Protein AF-A0A9D5CBL5-F1 (afdb_monomer_lite)

pLDDT: mean 75.09, std 14.37, range [39.09, 93.12]

Structure (mmCIF, N/CA/C/O backbone):
data_AF-A0A9D5CBL5-F1
#
_entry.id   AF-A0A9D5CBL5-F1
#
loop_
_atom_site.group_PDB
_atom_site.id
_atom_site.type_symbol
_atom_site.label_atom_id
_atom_site.label_alt_id
_atom_site.label_comp_id
_atom_site.label_asym_id
_atom_site.label_entity_id
_atom_site.label_seq_id
_atom_site.pdbx_PDB_ins_code
_atom_site.Cartn_x
_atom_site.Cartn_y
_atom_site.Cartn_z
_atom_site.occupancy
_atom_site.B_iso_or_equiv
_atom_site.auth_seq_id
_atom_site.auth_comp_id
_atom_site.auth_asym_id
_atom_site.auth_atom_id
_atom_site.pdbx_PDB_model_num
ATOM 1 N N . MET A 1 1 ? 12.348 4.956 -38.928 1.00 49.97 1 MET A N 1
ATOM 2 C CA . MET A 1 1 ? 11.357 5.243 -37.862 1.00 49.97 1 MET A CA 1
ATOM 3 C C . MET A 1 1 ? 10.227 6.200 -38.285 1.00 49.97 1 MET A C 1
ATOM 5 O O . MET A 1 1 ? 9.344 6.451 -37.482 1.00 49.97 1 MET A O 1
ATOM 9 N N . SER A 1 2 ? 10.187 6.708 -39.526 1.00 56.94 2 SER A N 1
ATOM 10 C CA . SER A 1 2 ? 9.194 7.703 -39.982 1.00 56.94 2 SER A CA 1
ATOM 11 C C . SER A 1 2 ? 7.843 7.132 -40.439 1.00 56.94 2 SER A C 1
ATOM 13 O O . SER A 1 2 ? 6.882 7.887 -40.547 1.00 56.94 2 SER A O 1
ATOM 15 N N . ASP A 1 3 ? 7.756 5.829 -40.711 1.00 63.53 3 ASP A N 1
ATOM 16 C CA . ASP A 1 3 ? 6.568 5.216 -41.324 1.00 63.53 3 ASP A CA 1
ATOM 17 C C . ASP A 1 3 ? 5.468 4.906 -40.295 1.00 63.53 3 ASP A C 1
ATOM 19 O O . ASP A 1 3 ? 4.296 5.216 -40.489 1.00 63.53 3 ASP A O 1
ATOM 23 N N . LEU A 1 4 ? 5.866 4.421 -39.114 1.00 61.22 4 LEU A N 1
ATOM 24 C CA . LEU A 1 4 ? 4.945 4.125 -38.013 1.00 61.22 4 LEU A CA 1
ATOM 25 C C . LEU A 1 4 ? 4.259 5.391 -37.476 1.00 61.22 4 LEU A C 1
ATOM 27 O O . LEU A 1 4 ? 3.065 5.386 -37.198 1.00 61.22 4 LEU A O 1
ATOM 31 N N . ALA A 1 5 ? 5.009 6.493 -37.369 1.00 62.72 5 ALA A N 1
ATOM 32 C CA . ALA A 1 5 ? 4.480 7.780 -36.921 1.00 62.72 5 ALA A CA 1
ATOM 33 C C . ALA A 1 5 ? 3.413 8.322 -37.885 1.00 62.72 5 ALA A C 1
ATOM 35 O O . ALA A 1 5 ? 2.405 8.864 -37.443 1.00 62.72 5 ALA A O 1
ATOM 36 N N . LYS A 1 6 ? 3.598 8.127 -39.198 1.00 64.94 6 LYS A N 1
ATOM 37 C CA . LYS A 1 6 ? 2.609 8.507 -40.216 1.00 64.94 6 LYS A CA 1
ATOM 38 C C . LYS A 1 6 ? 1.334 7.672 -40.116 1.00 64.94 6 LYS A C 1
ATOM 40 O O . LYS A 1 6 ? 0.253 8.240 -40.214 1.00 64.94 6 LYS A O 1
ATOM 45 N N . VAL A 1 7 ? 1.453 6.368 -39.860 1.00 63.78 7 VAL A N 1
ATOM 46 C CA . VAL A 1 7 ? 0.299 5.474 -39.665 1.00 63.78 7 VAL A CA 1
ATOM 47 C C . VAL A 1 7 ? -0.470 5.821 -38.384 1.00 63.78 7 VAL A C 1
ATOM 49 O O . VAL A 1 7 ? -1.692 5.888 -38.421 1.00 63.78 7 VAL A O 1
ATOM 52 N N . LEU A 1 8 ? 0.218 6.135 -37.279 1.00 61.41 8 LEU A N 1
ATOM 53 C CA . LEU A 1 8 ? -0.418 6.582 -36.026 1.00 61.41 8 LEU A CA 1
ATOM 54 C C . LEU A 1 8 ? -1.134 7.939 -36.162 1.00 61.41 8 LEU A C 1
ATOM 56 O O . LEU A 1 8 ? -2.137 8.176 -35.494 1.00 61.41 8 LEU A O 1
ATOM 60 N N . LEU A 1 9 ? -0.614 8.832 -37.011 1.00 63.75 9 LEU A N 1
ATOM 61 C CA . LEU A 1 9 ? -1.216 10.136 -37.315 1.00 63.75 9 LEU A CA 1
ATOM 62 C C . LEU A 1 9 ? -2.343 10.045 -38.356 1.00 63.75 9 LEU A C 1
ATOM 64 O O . LEU A 1 9 ? -3.182 10.943 -38.445 1.00 63.75 9 LEU A O 1
ATOM 68 N N . SER A 1 10 ? -2.373 8.975 -39.149 1.00 60.22 10 SER A N 1
ATOM 69 C CA . SER A 1 10 ? -3.452 8.699 -40.091 1.00 60.22 10 SER A CA 1
ATOM 70 C C . SER A 1 10 ? -4.664 8.121 -39.353 1.00 60.22 10 SER A C 1
ATOM 72 O O . SER A 1 10 ? -4.528 7.282 -38.469 1.00 60.22 10 SER A O 1
ATOM 74 N N . LYS A 1 11 ? -5.882 8.535 -39.716 1.00 60.25 11 LYS A N 1
ATOM 75 C CA . LYS A 1 11 ? -7.142 8.005 -39.147 1.00 60.25 11 LYS A CA 1
ATOM 76 C C . LYS A 1 11 ? -7.462 6.560 -39.590 1.00 60.25 11 LYS A C 1
ATOM 78 O O . LYS A 1 11 ? -8.612 6.131 -39.500 1.00 60.25 11 LYS A O 1
ATOM 83 N N . 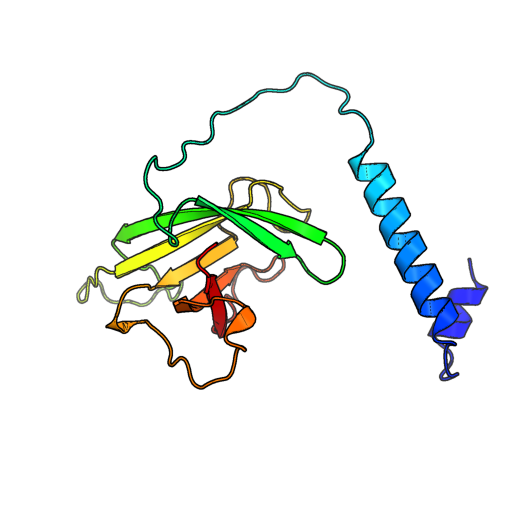GLU A 1 12 ? -6.486 5.821 -40.111 1.00 66.56 12 GLU A N 1
ATOM 84 C CA . GLU A 1 12 ? -6.680 4.454 -40.586 1.00 66.56 12 GLU A CA 1
ATOM 85 C C . GLU A 1 12 ? -6.754 3.458 -39.421 1.00 66.56 12 GLU A C 1
ATOM 87 O O . GLU A 1 12 ? -6.131 3.62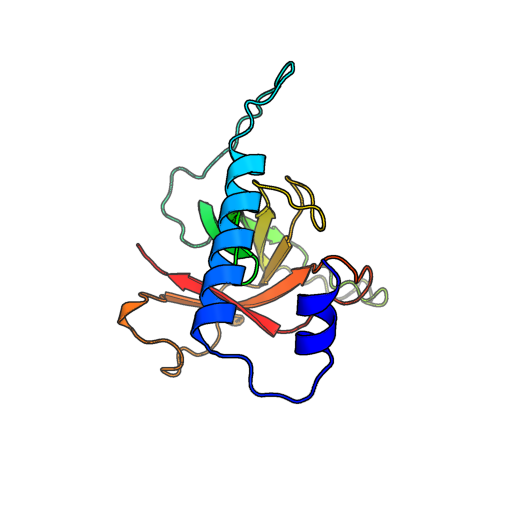4 -38.372 1.00 66.56 12 GLU A O 1
ATOM 92 N N . LYS A 1 13 ? -7.561 2.403 -39.590 1.00 67.25 13 LYS A N 1
ATOM 93 C CA . LYS A 1 13 ? -7.716 1.360 -38.570 1.00 67.25 13 LYS A CA 1
ATOM 94 C C . LYS A 1 13 ? -6.418 0.567 -38.445 1.00 67.25 13 LYS A C 1
ATOM 96 O O . LYS A 1 13 ? -6.099 -0.248 -39.306 1.00 67.25 13 LYS A O 1
ATOM 101 N N . ILE A 1 14 ? -5.719 0.760 -37.332 1.00 75.31 14 ILE A N 1
ATOM 102 C CA . ILE A 1 14 ? -4.519 -0.007 -36.996 1.00 75.31 14 ILE A CA 1
ATOM 103 C C . ILE A 1 14 ? -4.920 -1.471 -36.740 1.00 75.31 14 ILE A C 1
ATOM 105 O O . ILE A 1 14 ? -5.795 -1.728 -35.905 1.00 75.31 14 ILE A O 1
ATOM 109 N N . PRO A 1 15 ? -4.295 -2.450 -37.417 1.00 82.38 15 PRO A N 1
ATOM 110 C CA . PRO A 1 15 ? -4.564 -3.857 -37.164 1.00 82.38 15 PRO A CA 1
ATOM 111 C C . PRO A 1 15 ? -4.217 -4.245 -35.723 1.00 82.38 15 PRO A C 1
ATOM 113 O O . PRO A 1 15 ? -3.131 -3.959 -35.225 1.00 82.38 15 PRO A O 1
ATOM 116 N N . LEU A 1 16 ? -5.116 -4.981 -35.069 1.00 77.25 16 LEU A N 1
ATOM 117 C CA . LEU A 1 16 ? -4.985 -5.391 -33.663 1.00 77.25 16 LEU A CA 1
ATOM 118 C C . LEU A 1 16 ? -3.708 -6.204 -33.383 1.00 77.25 16 LEU A C 1
ATOM 120 O O . LEU A 1 16 ? -3.166 -6.156 -32.283 1.00 77.25 16 LEU A O 1
ATOM 124 N N . LYS A 1 17 ? -3.215 -6.927 -34.395 1.00 79.69 17 LYS A N 1
ATOM 125 C CA . LYS A 1 17 ? -1.956 -7.677 -34.336 1.00 79.69 17 LYS A CA 1
ATOM 126 C C . LYS A 1 17 ? -0.744 -6.751 -34.175 1.00 79.69 17 LYS A C 1
ATOM 128 O O . LYS A 1 17 ? 0.083 -6.994 -33.314 1.00 79.69 17 LYS A O 1
ATOM 133 N N . VAL A 1 18 ? -0.715 -5.635 -34.908 1.00 80.81 18 VAL A N 1
ATOM 134 C CA . VAL A 1 18 ? 0.368 -4.640 -34.832 1.00 80.81 18 VAL A CA 1
ATOM 135 C C . VAL A 1 18 ? 0.428 -4.003 -33.441 1.00 80.81 18 VAL A C 1
ATOM 137 O O . VAL A 1 18 ? 1.509 -3.816 -32.896 1.00 80.81 18 VAL A O 1
ATOM 140 N N . LEU A 1 19 ? -0.726 -3.721 -32.827 1.00 79.00 19 LEU A N 1
ATOM 141 C CA . LEU A 1 19 ? -0.776 -3.188 -31.460 1.00 79.00 19 LEU A CA 1
ATOM 142 C C . LEU A 1 19 ? -0.226 -4.180 -30.425 1.00 79.00 19 LEU A C 1
ATOM 144 O O . LEU A 1 19 ? 0.471 -3.764 -29.501 1.00 79.00 19 LEU A O 1
ATOM 148 N N . LYS A 1 20 ? -0.509 -5.480 -30.589 1.00 80.00 20 LYS A N 1
ATOM 149 C CA . LYS A 1 20 ? 0.041 -6.531 -29.721 1.00 80.00 20 LYS A CA 1
ATOM 150 C C . LYS A 1 20 ? 1.555 -6.647 -29.870 1.00 80.00 20 LYS A C 1
ATOM 152 O O . LYS A 1 20 ? 2.248 -6.596 -28.861 1.00 80.00 20 LYS A O 1
ATOM 157 N N . ASP A 1 21 ? 2.052 -6.702 -31.103 1.00 81.62 21 ASP A N 1
ATOM 158 C CA . ASP A 1 21 ? 3.486 -6.828 -31.388 1.00 81.62 21 ASP A CA 1
ATOM 159 C C . ASP A 1 21 ? 4.279 -5.627 -30.826 1.00 81.62 21 ASP A C 1
ATOM 161 O O . ASP A 1 21 ? 5.365 -5.787 -30.268 1.00 81.62 21 ASP A O 1
ATOM 165 N N . ILE A 1 22 ? 3.715 -4.413 -30.901 1.00 84.50 22 ILE A N 1
ATOM 166 C CA . ILE A 1 22 ? 4.311 -3.210 -30.292 1.00 84.50 22 ILE A CA 1
ATOM 167 C C . ILE A 1 22 ? 4.300 -3.300 -28.759 1.00 84.50 22 ILE A C 1
ATOM 169 O O . ILE A 1 22 ? 5.299 -2.962 -28.123 1.00 84.50 22 ILE A O 1
ATOM 173 N N . GLY A 1 23 ? 3.197 -3.755 -28.157 1.00 78.50 23 GLY A N 1
ATOM 174 C CA . GLY A 1 23 ? 3.109 -3.963 -26.709 1.00 78.50 23 GLY A CA 1
ATOM 175 C C . GLY A 1 23 ? 4.141 -4.976 -26.204 1.00 78.50 23 GLY A C 1
ATOM 176 O O . GLY A 1 23 ? 4.809 -4.731 -25.198 1.00 78.50 23 GLY A O 1
ATOM 177 N N . GLU A 1 24 ? 4.336 -6.072 -26.942 1.00 82.69 24 GLU A N 1
ATOM 178 C CA . GLU A 1 24 ? 5.369 -7.068 -26.653 1.00 82.69 24 GLU A CA 1
ATOM 179 C C . GLU A 1 24 ? 6.772 -6.464 -26.760 1.00 82.69 24 GLU A C 1
ATOM 181 O O . GLU A 1 24 ? 7.550 -6.592 -25.815 1.00 82.69 24 GLU A O 1
ATOM 186 N N . LEU A 1 25 ? 7.073 -5.718 -27.828 1.00 83.75 25 LEU A N 1
ATOM 187 C CA . LEU A 1 25 ? 8.369 -5.056 -28.003 1.00 83.75 25 LEU A CA 1
ATOM 188 C C . LEU A 1 25 ? 8.694 -4.088 -26.853 1.00 83.75 25 LEU A C 1
ATOM 190 O O . LEU A 1 25 ? 9.810 -4.108 -26.328 1.00 83.75 25 LEU A O 1
ATOM 194 N N . ILE A 1 26 ? 7.723 -3.268 -26.437 1.00 78.69 26 ILE A N 1
ATOM 195 C CA . ILE A 1 26 ? 7.874 -2.354 -25.295 1.00 78.69 26 ILE A CA 1
ATOM 196 C C . ILE A 1 26 ? 8.153 -3.156 -24.019 1.00 78.69 26 ILE A C 1
ATOM 198 O O . ILE A 1 26 ? 9.083 -2.836 -23.279 1.00 78.69 26 ILE A O 1
ATOM 202 N N . SER A 1 27 ? 7.400 -4.234 -23.782 1.00 75.12 27 SER A N 1
ATOM 203 C CA . SER A 1 27 ? 7.597 -5.086 -22.607 1.00 75.12 27 SER A CA 1
ATOM 204 C C . SER A 1 27 ? 8.981 -5.749 -22.586 1.00 75.12 27 SER A C 1
ATOM 206 O O . SER A 1 27 ? 9.622 -5.811 -21.535 1.00 75.12 27 SER A O 1
ATOM 208 N N . SER A 1 28 ? 9.486 -6.188 -23.742 1.00 74.19 28 SER A N 1
ATOM 209 C CA . SER A 1 28 ? 10.813 -6.789 -23.882 1.00 74.19 28 SER A CA 1
ATOM 210 C C . SER A 1 28 ? 11.926 -5.779 -23.617 1.00 74.19 28 SER A C 1
ATOM 212 O O . SER A 1 28 ? 12.867 -6.104 -22.894 1.00 74.19 28 SER A O 1
ATOM 214 N N . ALA A 1 29 ? 11.805 -4.553 -24.135 1.00 75.75 29 ALA A N 1
ATOM 215 C CA . ALA A 1 29 ? 12.773 -3.486 -23.886 1.00 75.75 29 ALA A CA 1
ATOM 216 C C . ALA A 1 29 ? 12.846 -3.118 -22.393 1.00 75.75 29 ALA A C 1
ATOM 218 O O . ALA A 1 29 ? 13.938 -2.997 -21.840 1.00 75.75 29 ALA A O 1
ATOM 219 N N . ILE A 1 30 ? 11.693 -3.029 -21.718 1.00 71.88 30 ILE A N 1
ATOM 220 C CA . ILE A 1 30 ? 11.620 -2.782 -20.268 1.00 71.88 30 ILE A CA 1
ATOM 221 C C . ILE A 1 30 ? 12.299 -3.918 -19.487 1.00 71.88 30 ILE A C 1
ATOM 223 O O . ILE A 1 30 ? 13.105 -3.660 -18.595 1.00 71.88 30 ILE A O 1
ATOM 227 N N . ARG A 1 31 ? 12.024 -5.184 -19.838 1.00 67.94 31 ARG A N 1
ATOM 228 C CA . ARG A 1 31 ? 12.653 -6.352 -19.191 1.00 67.94 31 ARG A CA 1
ATOM 229 C C . ARG A 1 31 ? 14.168 -6.385 -19.385 1.00 67.94 31 ARG A C 1
ATOM 231 O O . ARG A 1 31 ? 14.887 -6.786 -18.476 1.00 67.94 31 ARG A O 1
ATOM 238 N N . GLN A 1 32 ? 14.657 -5.988 -20.558 1.00 67.56 32 GLN A N 1
ATOM 239 C CA . GLN A 1 32 ? 16.089 -5.956 -20.848 1.00 67.56 32 GLN A CA 1
ATOM 240 C C . GLN A 1 32 ? 16.829 -4.927 -19.981 1.00 67.56 32 GLN A C 1
ATOM 242 O O . GLN A 1 32 ? 17.931 -5.216 -19.520 1.00 67.56 32 GLN A O 1
ATOM 247 N N . ASP A 1 33 ? 16.220 -3.768 -19.722 1.00 64.69 33 ASP A N 1
ATOM 248 C CA . ASP A 1 33 ? 16.784 -2.749 -18.828 1.00 64.69 33 ASP A CA 1
ATOM 249 C C . ASP A 1 33 ? 16.751 -3.199 -17.354 1.00 64.69 33 ASP A C 1
ATOM 251 O O . ASP A 1 33 ? 17.741 -3.067 -16.637 1.00 64.69 33 ASP A O 1
ATOM 255 N N . GLN A 1 34 ? 15.661 -3.848 -16.926 1.00 63.41 34 GLN A N 1
ATOM 256 C CA . GLN A 1 34 ? 15.527 -4.414 -15.574 1.00 63.41 34 GLN A CA 1
ATOM 257 C C . GLN A 1 34 ? 16.507 -5.564 -15.284 1.00 63.41 34 GLN A C 1
ATOM 259 O O . GLN A 1 34 ? 16.936 -5.728 -14.144 1.00 63.41 34 GLN A O 1
ATOM 264 N N . ASN A 1 35 ? 16.871 -6.353 -16.299 1.00 62.09 35 ASN A N 1
ATOM 265 C CA . ASN A 1 35 ? 17.790 -7.490 -16.169 1.00 62.09 35 ASN A CA 1
ATOM 266 C C . ASN A 1 35 ? 19.264 -7.116 -16.369 1.00 62.09 35 ASN A C 1
ATOM 268 O O . ASN A 1 35 ? 20.128 -7.998 -16.396 1.00 62.09 35 ASN A O 1
ATOM 272 N N . LYS A 1 36 ? 19.582 -5.827 -16.524 1.00 66.25 36 LYS A N 1
ATOM 273 C CA . LYS A 1 36 ? 20.972 -5.391 -16.567 1.00 66.25 36 LYS A CA 1
ATOM 274 C C . LYS A 1 36 ? 21.584 -5.596 -15.174 1.00 66.25 36 LYS A C 1
ATOM 276 O O . LYS A 1 36 ? 21.063 -5.047 -14.204 1.00 66.25 36 LYS A O 1
ATOM 281 N N . PRO A 1 37 ? 22.677 -6.369 -15.039 1.00 63.78 37 PRO A N 1
ATOM 282 C CA . PRO A 1 37 ? 23.305 -6.569 -13.743 1.00 63.78 37 PRO A CA 1
ATOM 283 C C . PRO A 1 37 ? 23.729 -5.214 -13.173 1.00 63.78 37 PRO A C 1
ATOM 285 O O . PRO A 1 37 ? 24.386 -4.418 -13.853 1.00 63.78 37 PRO A O 1
ATOM 288 N N . PHE A 1 38 ? 23.324 -4.945 -11.933 1.00 65.94 38 PHE A N 1
ATOM 289 C CA . PHE A 1 38 ? 23.692 -3.722 -11.232 1.00 65.94 38 PHE A CA 1
ATOM 290 C C . PHE A 1 38 ? 25.220 -3.641 -11.134 1.00 65.94 38 PHE A C 1
ATOM 292 O O . PHE A 1 38 ? 25.865 -4.495 -10.529 1.00 65.94 38 PHE A O 1
ATOM 299 N N . SER A 1 39 ? 25.808 -2.621 -11.756 1.00 69.06 39 SER A N 1
ATOM 300 C CA . SER A 1 39 ? 27.250 -2.380 -11.723 1.00 69.06 39 SER A CA 1
ATOM 301 C C . SER A 1 39 ? 27.552 -1.353 -10.636 1.00 69.06 39 SER A C 1
ATOM 303 O O . SER A 1 39 ? 27.405 -0.155 -10.867 1.00 69.06 39 SER A O 1
ATOM 305 N N . GLY A 1 40 ? 27.942 -1.803 -9.441 1.00 79.88 40 GLY A N 1
ATOM 306 C CA . GLY A 1 40 ? 28.319 -0.911 -8.341 1.00 79.88 40 GLY A CA 1
ATOM 307 C C . GLY A 1 40 ? 28.261 -1.556 -6.955 1.00 79.88 40 GLY A C 1
ATOM 308 O O . GLY A 1 40 ? 27.856 -2.705 -6.799 1.00 79.88 40 GLY A O 1
ATOM 309 N N . MET A 1 41 ? 28.671 -0.795 -5.938 1.00 84.94 41 MET A N 1
ATOM 310 C CA . MET A 1 41 ? 28.560 -1.189 -4.532 1.00 84.94 41 MET A CA 1
ATOM 311 C C . MET A 1 41 ? 27.120 -0.981 -4.051 1.00 84.94 41 MET A C 1
ATOM 313 O O . MET A 1 41 ? 26.577 0.115 -4.173 1.00 84.94 41 MET A O 1
ATOM 317 N N . MET A 1 42 ? 26.505 -2.029 -3.503 1.00 84.19 42 MET A N 1
ATOM 318 C CA . MET A 1 42 ? 25.125 -1.994 -3.016 1.00 84.19 42 MET A CA 1
ATOM 319 C C . MET A 1 42 ? 25.092 -1.965 -1.491 1.00 84.19 42 MET A C 1
ATOM 321 O O . MET A 1 42 ? 25.798 -2.728 -0.834 1.00 84.19 42 MET A O 1
ATOM 325 N N . SER A 1 43 ? 24.240 -1.103 -0.942 1.00 87.62 43 SER A N 1
ATOM 326 C CA . SER A 1 43 ? 23.887 -1.120 0.475 1.00 87.62 43 SER A CA 1
ATOM 327 C C . SER A 1 43 ? 22.504 -1.735 0.635 1.00 87.62 43 SER A C 1
ATOM 329 O O . SER A 1 43 ? 21.579 -1.399 -0.107 1.00 87.62 43 SER A O 1
ATOM 331 N N . PHE A 1 44 ? 22.368 -2.635 1.602 1.00 88.88 44 PHE A N 1
ATOM 332 C CA . PHE A 1 44 ? 21.121 -3.331 1.883 1.00 88.88 44 PHE A CA 1
ATOM 333 C C . PHE A 1 44 ? 20.557 -2.842 3.208 1.00 88.88 44 PHE A C 1
ATOM 335 O O . PHE A 1 44 ? 21.255 -2.812 4.219 1.00 88.88 44 PHE A O 1
ATOM 342 N N . ASN A 1 45 ? 19.272 -2.495 3.199 1.00 88.44 45 ASN A N 1
ATOM 343 C CA . ASN A 1 45 ? 18.533 -2.124 4.396 1.00 88.44 45 ASN A CA 1
ATOM 344 C C . ASN A 1 45 ? 17.488 -3.195 4.695 1.00 88.44 45 ASN A C 1
ATOM 346 O O . ASN A 1 45 ? 16.829 -3.708 3.788 1.00 88.44 45 ASN A O 1
ATOM 350 N N . ARG A 1 46 ? 17.333 -3.526 5.977 1.00 90.88 46 ARG A N 1
ATOM 351 C CA . ARG A 1 46 ? 16.310 -4.466 6.436 1.00 90.88 46 ARG A CA 1
ATOM 352 C C . ARG A 1 46 ? 14.924 -3.836 6.304 1.00 90.88 46 ARG A C 1
ATOM 354 O O . ARG A 1 46 ? 14.729 -2.672 6.646 1.00 90.88 46 ARG A O 1
ATOM 361 N N . ILE A 1 47 ? 13.963 -4.633 5.846 1.00 89.25 47 ILE A N 1
ATOM 362 C CA . ILE A 1 47 ? 12.542 -4.288 5.858 1.00 89.25 47 ILE A CA 1
ATOM 363 C C . ILE A 1 47 ? 11.885 -5.128 6.947 1.00 89.25 47 ILE A C 1
ATOM 365 O O . ILE A 1 47 ? 11.857 -6.352 6.851 1.00 89.25 47 ILE A O 1
ATOM 369 N N . GLU A 1 48 ? 11.386 -4.463 7.983 1.00 87.44 48 GLU A N 1
ATOM 370 C CA . GLU A 1 48 ? 10.647 -5.117 9.062 1.00 87.44 48 GLU A CA 1
ATOM 371 C C . GLU A 1 48 ? 9.225 -5.428 8.604 1.00 87.44 48 GLU A C 1
ATOM 373 O O . GLU A 1 48 ? 8.515 -4.525 8.159 1.00 87.44 48 GLU A O 1
ATOM 378 N N . LEU A 1 49 ? 8.810 -6.686 8.733 1.00 85.44 49 LEU A N 1
ATOM 379 C CA . LEU A 1 49 ? 7.440 -7.123 8.483 1.00 85.44 49 LEU A CA 1
ATOM 380 C C . LEU A 1 49 ? 6.822 -7.607 9.796 1.00 85.44 49 LEU A C 1
ATOM 382 O O . LEU A 1 49 ? 7.528 -8.205 10.612 1.00 85.44 49 LEU A O 1
ATOM 386 N N . PRO A 1 50 ? 5.526 -7.353 10.031 1.00 79.88 50 PRO A N 1
ATOM 387 C CA . PRO A 1 50 ? 4.853 -7.887 11.206 1.00 79.88 50 PRO A CA 1
ATOM 388 C C . PRO A 1 50 ? 4.834 -9.421 11.158 1.00 79.88 50 PRO A C 1
ATOM 390 O O . PRO A 1 50 ? 4.617 -10.016 10.108 1.00 79.88 50 PRO A O 1
ATOM 393 N N . SER A 1 51 ? 5.011 -10.065 12.313 1.00 71.06 51 SER A N 1
ATOM 394 C CA . SER A 1 51 ? 4.954 -11.532 12.435 1.00 71.06 51 SER A CA 1
ATOM 395 C C . SER A 1 51 ? 3.530 -12.103 12.381 1.00 71.06 51 SER A C 1
ATOM 397 O O . SER A 1 51 ? 3.356 -13.318 12.413 1.00 71.06 51 SER A O 1
ATOM 399 N N . TYR A 1 52 ? 2.510 -11.241 12.352 1.00 77.25 52 TYR A N 1
ATOM 400 C CA . TYR A 1 52 ? 1.094 -11.605 12.381 1.00 77.25 52 TYR A CA 1
ATOM 401 C C . TYR A 1 52 ? 0.475 -11.419 10.995 1.00 77.25 52 TYR A C 1
ATOM 403 O O . TYR A 1 52 ? 0.810 -10.465 10.293 1.00 77.25 52 TYR A O 1
ATOM 411 N N . ALA A 1 53 ? -0.479 -12.280 10.644 1.00 79.56 53 ALA A N 1
ATOM 412 C CA . ALA A 1 53 ? -1.288 -12.140 9.438 1.00 79.56 53 ALA A CA 1
ATOM 413 C C . ALA A 1 53 ? -2.349 -11.035 9.627 1.00 79.56 53 ALA A C 1
ATOM 415 O O . ALA A 1 53 ? -3.508 -11.319 9.916 1.00 79.56 53 ALA A O 1
ATOM 416 N N . ASP A 1 54 ? -1.939 -9.767 9.538 1.00 85.19 54 ASP A N 1
ATOM 417 C CA . ASP A 1 54 ? -2.856 -8.627 9.419 1.00 85.19 54 ASP A CA 1
ATOM 418 C C . ASP A 1 54 ? -2.958 -8.231 7.935 1.00 85.19 54 ASP A C 1
ATOM 420 O O . ASP A 1 54 ? -1.973 -7.734 7.386 1.00 85.19 54 ASP A O 1
ATOM 424 N N . PRO A 1 55 ? -4.117 -8.377 7.265 1.00 85.25 55 PRO A N 1
ATOM 425 C CA . PRO A 1 55 ? -4.271 -7.979 5.862 1.00 85.25 55 PRO A CA 1
ATOM 426 C C . PRO A 1 55 ? -4.074 -6.466 5.641 1.00 85.25 55 PRO A C 1
ATOM 428 O O . PRO A 1 55 ? -3.935 -6.002 4.514 1.00 85.25 55 PRO A O 1
ATOM 431 N N . LEU A 1 56 ? -4.014 -5.659 6.703 1.00 89.50 56 LEU A N 1
ATOM 432 C CA . LEU A 1 56 ? -3.713 -4.229 6.631 1.00 89.50 56 LEU A CA 1
ATOM 433 C C . LEU A 1 56 ? -2.224 -3.906 6.852 1.00 89.50 56 LEU A C 1
ATOM 435 O O . LEU A 1 56 ? -1.858 -2.730 6.938 1.00 89.50 56 LEU A O 1
ATOM 439 N N . SER A 1 57 ? -1.352 -4.916 6.934 1.00 90.25 57 SER A N 1
ATOM 440 C CA . SER A 1 57 ? 0.087 -4.735 7.132 1.00 90.25 57 SER A CA 1
ATOM 441 C C . SER A 1 57 ? 0.905 -5.855 6.477 1.00 90.25 57 SER A C 1
ATOM 443 O O . SER A 1 57 ? 0.738 -7.025 6.798 1.00 90.25 57 SER A O 1
ATOM 445 N N . GLY A 1 58 ? 1.818 -5.521 5.563 1.00 91.31 58 GLY A N 1
ATOM 446 C CA . GLY A 1 58 ? 2.621 -6.529 4.861 1.00 91.31 58 GLY A CA 1
ATOM 447 C C . GLY A 1 58 ? 3.137 -6.084 3.497 1.00 91.31 58 GLY A C 1
ATOM 448 O O . GLY A 1 58 ? 3.130 -4.897 3.167 1.00 91.31 58 GLY A O 1
ATOM 449 N N . LEU A 1 59 ? 3.604 -7.047 2.700 1.00 91.00 59 LEU A N 1
ATOM 450 C CA . LEU A 1 59 ? 4.047 -6.817 1.325 1.00 91.00 59 LEU A CA 1
ATOM 451 C C . LEU A 1 59 ? 2.938 -7.153 0.337 1.00 91.00 59 LEU A C 1
ATOM 453 O O . LEU A 1 59 ? 2.366 -8.237 0.384 1.00 91.00 59 LEU A O 1
ATOM 457 N N . TYR A 1 60 ? 2.697 -6.237 -0.591 1.00 88.75 60 TYR A N 1
ATOM 458 C CA . TYR A 1 60 ? 1.672 -6.357 -1.615 1.00 88.75 60 TYR A CA 1
ATOM 459 C C . TYR A 1 60 ? 2.259 -6.091 -2.989 1.00 88.75 60 TYR A C 1
ATOM 461 O O . TYR A 1 60 ? 3.153 -5.258 -3.153 1.00 88.75 60 TYR A O 1
ATOM 469 N N . ILE A 1 61 ? 1.718 -6.781 -3.987 1.00 86.81 61 ILE A N 1
ATOM 470 C CA . ILE A 1 61 ? 1.999 -6.496 -5.389 1.00 86.81 61 ILE A CA 1
ATOM 471 C C . ILE A 1 61 ? 0.879 -5.593 -5.897 1.00 86.81 61 ILE A C 1
ATOM 473 O O . ILE A 1 61 ? -0.281 -5.993 -5.956 1.00 86.81 61 ILE A O 1
ATOM 477 N N . GLY A 1 62 ? 1.234 -4.358 -6.232 1.00 79.44 62 GLY A N 1
ATOM 478 C CA . GLY A 1 62 ? 0.360 -3.409 -6.903 1.00 79.44 62 GLY A CA 1
ATOM 479 C C . GLY A 1 62 ? 0.541 -3.458 -8.418 1.00 79.44 62 GLY A C 1
ATOM 480 O O . GLY A 1 62 ? 1.581 -3.882 -8.927 1.00 79.44 62 GLY A O 1
ATOM 481 N N . ALA A 1 63 ? -0.464 -2.983 -9.148 1.00 74.56 63 ALA A N 1
ATOM 482 C CA . ALA A 1 63 ? -0.343 -2.701 -10.573 1.00 74.56 63 ALA A CA 1
ATOM 483 C C . ALA A 1 63 ? -0.023 -1.213 -10.772 1.00 74.56 63 ALA A C 1
ATOM 485 O O . ALA A 1 63 ? -0.833 -0.349 -10.438 1.00 74.56 63 ALA A O 1
ATOM 486 N N . HIS A 1 64 ? 1.141 -0.917 -11.347 1.00 68.56 64 HIS A N 1
ATOM 487 C CA . HIS A 1 64 ? 1.540 0.425 -11.751 1.00 68.56 64 HIS A CA 1
ATOM 488 C C . HIS A 1 64 ? 1.301 0.605 -13.257 1.00 68.56 64 HIS A C 1
ATOM 490 O O . HIS A 1 64 ? 2.200 0.448 -14.087 1.00 68.56 64 HIS A O 1
ATOM 496 N N . GLY A 1 65 ? 0.054 0.906 -13.623 1.00 64.06 65 GLY A N 1
ATOM 497 C CA . GLY A 1 65 ? -0.370 0.962 -15.024 1.00 64.06 65 GLY A CA 1
ATOM 498 C C . GLY A 1 65 ? -0.433 -0.421 -15.688 1.00 64.06 65 GLY A C 1
ATOM 499 O O . GLY A 1 65 ? -0.440 -1.454 -15.026 1.00 64.06 65 GLY A O 1
ATOM 500 N N . ILE A 1 66 ? -0.509 -0.442 -17.020 1.00 55.00 66 ILE A N 1
ATOM 501 C CA . ILE A 1 66 ? -0.767 -1.660 -17.814 1.00 55.00 66 ILE A CA 1
ATOM 502 C C . ILE A 1 66 ? 0.462 -2.557 -18.040 1.00 55.00 66 ILE A C 1
ATOM 504 O O . ILE A 1 66 ? 0.306 -3.682 -18.507 1.00 55.00 66 ILE A O 1
ATOM 508 N N . TYR A 1 67 ? 1.672 -2.086 -17.724 1.00 56.16 67 TYR A N 1
ATOM 509 C CA . TYR A 1 67 ? 2.915 -2.785 -18.087 1.00 56.16 67 TYR A CA 1
ATOM 510 C C . TYR A 1 67 ? 3.863 -3.067 -16.918 1.00 56.16 67 TYR A C 1
ATOM 512 O O . TYR A 1 67 ? 4.894 -3.701 -17.133 1.00 56.16 67 TYR A O 1
ATOM 520 N N . ALA A 1 68 ? 3.552 -2.620 -15.697 1.00 67.69 68 ALA A N 1
ATOM 521 C CA . ALA A 1 68 ? 4.455 -2.783 -14.565 1.00 67.69 68 ALA A CA 1
ATOM 522 C C . ALA A 1 68 ? 3.716 -3.186 -13.291 1.00 67.69 68 ALA A C 1
ATOM 524 O O . ALA A 1 68 ? 2.699 -2.603 -12.923 1.00 67.69 68 ALA A O 1
ATOM 525 N N . SER A 1 69 ? 4.267 -4.174 -12.595 1.00 80.62 69 SER A N 1
ATOM 526 C CA . SER A 1 69 ? 3.913 -4.469 -11.210 1.00 80.62 69 SER A CA 1
ATOM 527 C C . SER A 1 69 ? 4.863 -3.717 -10.283 1.00 80.62 69 SER A C 1
ATOM 529 O O . SER A 1 69 ? 6.036 -3.533 -10.607 1.00 80.62 69 SER A O 1
ATOM 531 N N . GLU A 1 70 ? 4.369 -3.284 -9.132 1.00 83.88 70 GLU A N 1
ATOM 532 C CA . GLU A 1 70 ? 5.174 -2.642 -8.096 1.00 83.88 70 GLU A CA 1
ATOM 533 C C . GLU A 1 70 ? 5.047 -3.388 -6.774 1.00 83.88 70 GLU A C 1
ATOM 535 O O . GLU A 1 70 ? 4.005 -3.962 -6.470 1.00 83.88 70 GLU A O 1
ATOM 540 N N . ILE A 1 71 ? 6.115 -3.375 -5.980 1.00 90.19 71 ILE A N 1
ATOM 541 C CA . ILE A 1 71 ? 6.094 -3.940 -4.634 1.00 90.19 71 ILE A CA 1
ATOM 542 C C . ILE A 1 71 ? 5.828 -2.806 -3.652 1.00 90.19 71 ILE A C 1
ATOM 544 O O . ILE A 1 71 ? 6.588 -1.834 -3.582 1.00 90.19 71 ILE A O 1
ATOM 548 N N . LEU A 1 72 ? 4.758 -2.952 -2.880 1.00 90.69 72 LEU A N 1
ATOM 549 C CA . LEU A 1 72 ? 4.339 -2.020 -1.848 1.00 90.69 72 LEU A CA 1
ATOM 550 C C . LEU A 1 72 ? 4.497 -2.657 -0.471 1.00 90.69 72 LEU A C 1
ATOM 552 O O . LEU A 1 72 ? 4.157 -3.818 -0.266 1.00 90.69 72 LEU A O 1
ATOM 556 N N . HIS A 1 73 ? 4.974 -1.875 0.487 1.00 92.81 73 HIS A N 1
ATOM 557 C CA . HIS A 1 73 ? 4.939 -2.216 1.900 1.00 92.81 73 HIS A CA 1
ATOM 558 C C . HIS A 1 73 ? 3.804 -1.438 2.557 1.00 92.81 73 HIS A C 1
ATOM 560 O O . HIS A 1 73 ? 3.906 -0.229 2.772 1.00 92.8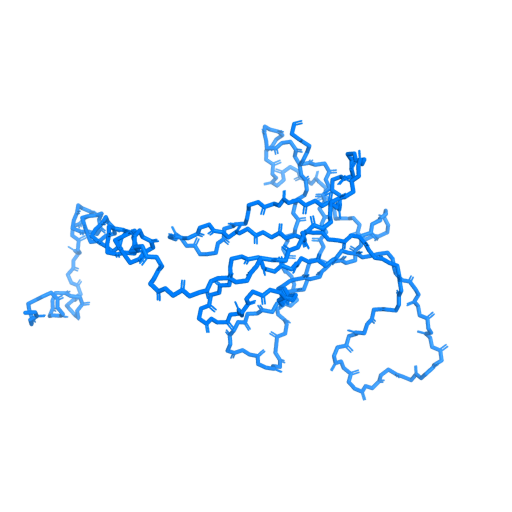1 73 HIS A O 1
ATOM 566 N N . LEU A 1 74 ? 2.725 -2.146 2.861 1.00 92.00 74 LEU A N 1
ATOM 567 C CA . LEU A 1 74 ? 1.575 -1.624 3.571 1.00 92.00 74 LEU A CA 1
ATOM 568 C C . LEU A 1 74 ? 1.844 -1.613 5.076 1.00 92.00 74 LEU A C 1
ATOM 570 O O . LEU A 1 74 ? 2.262 -2.621 5.640 1.00 92.00 74 LEU A O 1
ATOM 574 N N . LYS A 1 75 ? 1.593 -0.478 5.723 1.00 92.06 75 LYS A N 1
ATOM 575 C CA . LYS A 1 75 ? 1.766 -0.292 7.163 1.00 92.06 75 LYS A CA 1
ATOM 576 C C . LYS A 1 75 ? 0.507 0.292 7.769 1.00 92.06 75 LYS A C 1
ATOM 578 O O . LYS A 1 75 ? 0.109 1.404 7.419 1.00 92.06 75 LYS A O 1
ATOM 583 N N . ARG A 1 76 ? -0.061 -0.418 8.737 1.00 91.69 76 ARG A N 1
ATOM 584 C CA . ARG A 1 76 ? -1.124 0.102 9.596 1.00 91.69 76 ARG A CA 1
ATOM 585 C C . ARG A 1 76 ? -0.559 1.120 10.584 1.00 91.69 76 ARG A C 1
ATOM 587 O O . ARG A 1 76 ? 0.501 0.911 11.174 1.00 91.69 76 ARG A O 1
ATOM 594 N N . LYS A 1 77 ? -1.263 2.232 10.752 1.00 91.69 77 LYS A N 1
ATOM 595 C CA . LYS A 1 77 ? -0.901 3.348 11.623 1.00 91.69 77 LYS A CA 1
ATOM 596 C C . LYS A 1 77 ? -2.125 3.876 12.360 1.00 91.69 77 LYS A C 1
ATOM 598 O O . LYS A 1 77 ? -3.262 3.734 11.916 1.00 91.69 77 LYS A O 1
ATOM 603 N N . PHE A 1 78 ? -1.852 4.526 13.483 1.00 91.44 78 PHE A N 1
ATOM 604 C CA . PHE A 1 78 ? -2.832 5.240 14.287 1.00 91.44 78 PHE A CA 1
ATOM 605 C C . PHE A 1 78 ? -2.307 6.646 14.520 1.00 91.44 78 PHE A C 1
ATOM 607 O O . PHE A 1 78 ? -1.143 6.821 14.883 1.00 91.44 78 PHE A O 1
ATOM 614 N N . GLY A 1 79 ? -3.135 7.653 14.286 1.00 89.38 79 GLY A N 1
ATOM 615 C CA . GLY A 1 79 ? -2.698 9.029 14.456 1.00 89.38 79 GLY A CA 1
ATOM 616 C C . GLY A 1 79 ? -3.614 10.035 13.792 1.00 89.38 79 GLY A C 1
ATOM 617 O O . GLY A 1 79 ? -4.702 9.706 13.323 1.00 89.38 79 GLY A O 1
ATOM 618 N N . GLN A 1 80 ? -3.133 11.269 13.745 1.00 83.69 80 GLN A N 1
ATOM 619 C CA . GLN A 1 80 ? -3.795 12.338 13.018 1.00 83.69 80 GLN A CA 1
ATOM 620 C C . GLN A 1 80 ? -3.730 12.080 11.517 1.00 83.69 80 GLN A C 1
ATOM 622 O O . GLN A 1 80 ? -2.694 11.677 10.977 1.00 83.69 80 GLN A O 1
ATOM 627 N N . TRP A 1 81 ? -4.844 12.354 10.854 1.00 78.81 81 TRP A N 1
ATOM 628 C CA . TRP A 1 81 ? -4.922 12.374 9.407 1.00 78.81 81 TRP A CA 1
ATOM 629 C C . TRP A 1 81 ? -4.805 13.820 8.934 1.00 78.81 81 TRP A C 1
ATOM 631 O O . TRP A 1 81 ? -5.754 14.585 9.057 1.00 78.81 81 TRP A O 1
ATOM 641 N N . GLN A 1 82 ? -3.633 14.204 8.432 1.00 69.38 82 GLN A N 1
ATOM 642 C CA . GLN A 1 82 ? -3.451 15.532 7.851 1.00 69.38 82 GLN A CA 1
ATOM 643 C C . GLN A 1 82 ? -3.955 15.515 6.407 1.00 69.38 82 GLN A C 1
ATOM 645 O O . GLN A 1 82 ? -3.315 14.932 5.527 1.00 69.38 82 GLN A O 1
ATOM 650 N N . GLU A 1 83 ? -5.124 16.111 6.184 1.00 62.75 83 GLU A N 1
ATOM 651 C CA . GLU A 1 83 ? -5.546 16.541 4.852 1.00 62.75 83 GLU A CA 1
ATOM 652 C C . GLU A 1 83 ? -4.695 17.761 4.460 1.00 62.75 83 GLU A C 1
ATOM 654 O O . GLU A 1 83 ? -4.354 18.593 5.295 1.00 62.75 83 GLU A O 1
ATOM 659 N N . ASN A 1 84 ? -4.249 17.829 3.203 1.00 55.41 84 ASN A N 1
ATOM 660 C CA . ASN A 1 84 ? -3.358 18.894 2.718 1.00 55.41 84 ASN A CA 1
ATOM 661 C C . ASN A 1 84 ? -4.061 20.271 2.609 1.00 55.41 84 ASN A C 1
ATOM 663 O O . ASN A 1 84 ? -3.516 21.186 1.992 1.00 55.41 84 ASN A O 1
ATOM 667 N N . ASP A 1 85 ? -5.265 20.446 3.161 1.00 50.88 85 ASP A N 1
ATOM 668 C CA . ASP A 1 85 ? -5.945 21.734 3.205 1.00 50.88 85 ASP A CA 1
ATOM 669 C C . ASP A 1 85 ? -5.418 22.548 4.398 1.00 50.88 85 ASP A C 1
ATOM 671 O O . ASP A 1 85 ? -5.703 22.287 5.562 1.00 50.88 85 ASP A O 1
ATOM 675 N N . GLY A 1 86 ? -4.600 23.563 4.113 1.00 48.12 86 GLY A N 1
ATOM 676 C CA . GLY A 1 86 ? -3.965 24.443 5.106 1.00 48.12 86 GLY A CA 1
ATOM 677 C C . GLY A 1 86 ? -4.918 25.328 5.928 1.00 48.12 86 GLY A C 1
ATOM 678 O O . GLY A 1 86 ? -4.568 26.463 6.240 1.00 48.12 86 GLY A O 1
ATOM 679 N N . SER A 1 87 ? -6.122 24.857 6.259 1.00 49.16 87 SER A N 1
ATOM 680 C CA . SER A 1 87 ? -7.162 25.611 6.962 1.00 49.16 87 SER A CA 1
ATOM 681 C C . SER A 1 87 ? -7.963 24.806 7.991 1.00 49.16 87 SER A C 1
ATOM 683 O O . SER A 1 87 ? -9.061 25.227 8.356 1.00 49.16 87 SER A O 1
ATOM 685 N N . GLN A 1 88 ? -7.458 23.681 8.496 1.00 50.69 88 GLN A N 1
ATOM 686 C CA . GLN A 1 88 ? -8.105 23.013 9.630 1.00 50.69 88 GLN A CA 1
ATOM 687 C C . GLN A 1 88 ? -7.717 23.734 10.929 1.00 50.69 88 GLN A C 1
ATOM 689 O O . GLN A 1 88 ? -6.561 23.729 11.356 1.00 50.69 88 GLN A O 1
ATOM 694 N N . ARG A 1 89 ? -8.693 24.427 11.530 1.00 50.09 89 ARG A N 1
ATOM 695 C CA . ARG A 1 89 ? -8.573 25.027 12.866 1.00 50.09 89 ARG A CA 1
ATOM 696 C C . ARG A 1 89 ? -8.149 23.939 13.857 1.00 50.09 89 ARG A C 1
ATOM 698 O O . ARG A 1 89 ? -8.655 22.826 13.805 1.00 50.09 89 ARG A O 1
ATOM 705 N N . HIS A 1 90 ? -7.246 24.285 14.768 1.00 54.47 90 HIS A N 1
ATOM 706 C CA . HIS A 1 90 ? -6.612 23.392 15.748 1.00 54.47 90 HIS A CA 1
ATOM 707 C C . HIS A 1 90 ? -7.562 22.721 16.773 1.00 54.47 90 HIS A C 1
ATOM 709 O O . HIS A 1 90 ? -7.070 22.078 17.700 1.00 54.47 90 HIS A O 1
ATOM 715 N N . ASP A 1 91 ? -8.884 22.839 16.620 1.00 55.25 91 ASP A N 1
ATOM 716 C CA . ASP A 1 91 ? -9.859 22.475 17.653 1.00 55.25 91 ASP A CA 1
ATOM 717 C C . ASP A 1 91 ? -10.461 21.062 17.490 1.00 55.25 91 ASP A C 1
ATOM 719 O O . ASP A 1 91 ? -10.856 20.473 18.493 1.00 55.25 91 ASP A O 1
ATOM 723 N N . ASP A 1 92 ? -10.432 20.453 16.294 1.00 60.00 92 ASP A N 1
ATOM 724 C CA . ASP A 1 92 ? -10.978 19.101 16.048 1.00 60.00 92 ASP A CA 1
ATOM 725 C C . ASP A 1 92 ? -9.868 18.089 15.704 1.00 60.00 92 ASP A C 1
ATOM 727 O O . ASP A 1 92 ? -9.689 17.639 14.570 1.00 60.00 92 ASP A O 1
ATOM 731 N N . LEU A 1 93 ? -9.072 17.727 16.715 1.00 65.25 93 LEU A N 1
ATOM 732 C CA . LEU A 1 93 ? -8.018 16.714 16.606 1.00 65.25 93 LEU A CA 1
ATOM 733 C C . LEU A 1 93 ? -8.624 15.299 16.502 1.00 65.25 93 LEU A C 1
ATOM 735 O O . LEU A 1 93 ? -8.744 14.573 17.491 1.00 65.25 93 LEU A O 1
ATOM 739 N N . GLU A 1 94 ? -9.002 14.871 15.300 1.00 75.31 94 GLU A N 1
ATOM 740 C CA . GLU A 1 94 ? -9.508 13.513 15.096 1.00 75.31 94 GLU A CA 1
ATOM 741 C C . GLU A 1 94 ? -8.380 12.500 14.851 1.00 75.31 94 GLU A C 1
ATOM 743 O O . GLU A 1 94 ? -7.538 12.637 13.957 1.00 75.31 94 GLU A O 1
ATOM 748 N N . PHE A 1 95 ? -8.392 11.428 15.645 1.00 85.62 95 PHE A N 1
ATOM 749 C CA . PHE A 1 95 ? -7.501 10.289 15.468 1.00 85.62 95 PHE A CA 1
ATOM 750 C C . PHE A 1 95 ? -8.157 9.234 14.585 1.00 85.62 95 PHE A C 1
ATOM 752 O O . PHE A 1 95 ? -9.309 8.831 14.780 1.00 85.62 95 PHE A O 1
ATOM 759 N N . TYR A 1 96 ? -7.381 8.749 13.625 1.00 89.44 96 TYR A N 1
ATOM 760 C CA . TYR A 1 96 ? -7.792 7.720 12.694 1.00 89.44 96 TYR A CA 1
ATOM 761 C C . TYR A 1 96 ? -6.864 6.524 12.782 1.00 89.44 96 TYR A C 1
ATOM 763 O O . TYR A 1 96 ? -5.652 6.641 12.962 1.00 89.44 96 TYR A O 1
ATOM 771 N N . GLU A 1 97 ? -7.465 5.363 12.583 1.00 93.12 97 GLU A N 1
ATOM 772 C CA . GLU A 1 97 ? -6.749 4.204 12.102 1.00 93.12 97 GLU A CA 1
ATOM 773 C C . GLU A 1 97 ? -6.665 4.299 10.576 1.00 93.12 97 GLU A C 1
ATOM 775 O O . GLU A 1 97 ? -7.675 4.512 9.896 1.00 93.12 97 GLU A O 1
ATOM 780 N N . TYR A 1 98 ? -5.462 4.180 10.030 1.00 92.44 98 TYR A N 1
ATOM 781 C CA . TYR A 1 98 ? -5.227 4.274 8.596 1.00 92.44 98 TYR A CA 1
ATOM 782 C C . TYR A 1 98 ? -4.072 3.378 8.168 1.00 92.44 98 TYR A C 1
ATOM 784 O O . TYR A 1 98 ? -3.274 2.919 8.981 1.00 92.44 98 TYR A O 1
ATOM 792 N N . VAL A 1 99 ? -3.977 3.130 6.870 1.00 93.00 99 VAL A N 1
ATOM 793 C CA . VAL A 1 99 ? -2.839 2.444 6.263 1.00 93.00 99 VAL A CA 1
ATOM 794 C C . VAL A 1 99 ? -2.057 3.407 5.388 1.00 93.00 99 VAL A C 1
ATOM 796 O O . VAL A 1 99 ? -2.634 4.304 4.772 1.00 93.00 99 VAL A O 1
ATOM 799 N N . GLU A 1 100 ? -0.748 3.204 5.315 1.00 92.19 100 GLU A N 1
ATOM 800 C CA . GLU A 1 100 ? 0.127 3.809 4.313 1.00 92.19 100 GLU A CA 1
ATOM 801 C C . GLU A 1 100 ? 0.771 2.712 3.478 1.00 92.19 100 GLU A C 1
ATOM 803 O O . GLU A 1 100 ? 1.243 1.720 4.030 1.00 92.19 100 GLU A O 1
ATOM 808 N N . ALA A 1 101 ? 0.862 2.907 2.168 1.00 91.06 101 ALA A N 1
ATOM 809 C CA . ALA A 1 101 ? 1.665 2.047 1.314 1.00 91.06 101 ALA A CA 1
ATOM 810 C C . ALA A 1 101 ? 2.929 2.763 0.868 1.00 91.06 101 ALA A C 1
ATOM 812 O O . ALA A 1 101 ? 2.872 3.807 0.215 1.00 91.06 101 ALA A O 1
ATOM 813 N N . LEU A 1 102 ? 4.069 2.173 1.210 1.00 90.88 102 LEU A N 1
ATOM 814 C CA . LEU A 1 102 ? 5.380 2.631 0.790 1.00 90.88 102 LEU A CA 1
ATOM 815 C C . LEU A 1 102 ? 5.810 1.866 -0.456 1.00 90.88 102 LEU A C 1
ATOM 817 O O . LEU A 1 102 ? 5.752 0.639 -0.481 1.00 90.88 102 LEU A O 1
ATOM 821 N N . LYS A 1 103 ? 6.302 2.572 -1.467 1.00 90.19 103 LYS A N 1
ATOM 822 C CA . LYS A 1 103 ? 6.832 1.947 -2.679 1.00 90.19 103 LYS A CA 1
ATOM 823 C C . LYS A 1 103 ? 8.224 1.381 -2.413 1.00 90.19 103 LYS A C 1
ATOM 825 O O . LYS A 1 103 ? 9.122 2.133 -2.055 1.00 90.19 103 LYS A O 1
ATOM 830 N N . LEU A 1 104 ? 8.427 0.074 -2.568 1.00 89.94 104 LEU A N 1
ATOM 831 C CA . LEU A 1 104 ? 9.746 -0.557 -2.400 1.00 89.94 104 LEU A CA 1
ATOM 832 C C . LEU A 1 104 ? 10.536 -0.566 -3.705 1.00 89.94 104 LEU A C 1
ATOM 834 O O . LEU A 1 104 ? 11.728 -0.271 -3.721 1.00 89.94 104 LEU A O 1
ATOM 838 N N . THR A 1 105 ? 9.857 -0.856 -4.809 1.00 84.56 105 THR A N 1
ATOM 839 C CA . THR A 1 105 ? 10.417 -0.757 -6.155 1.00 84.56 105 THR A CA 1
ATOM 840 C C . THR A 1 105 ? 10.029 0.604 -6.712 1.00 84.56 105 THR A C 1
ATOM 842 O O . THR A 1 105 ? 8.924 0.772 -7.227 1.00 84.56 105 THR A O 1
ATOM 845 N N . GLY A 1 106 ? 10.898 1.598 -6.515 1.00 76.19 106 GLY A N 1
ATOM 846 C CA . GLY A 1 106 ? 10.692 2.963 -6.998 1.00 76.19 106 GLY A CA 1
ATOM 847 C C . GLY A 1 106 ? 10.404 3.035 -8.501 1.00 76.19 106 G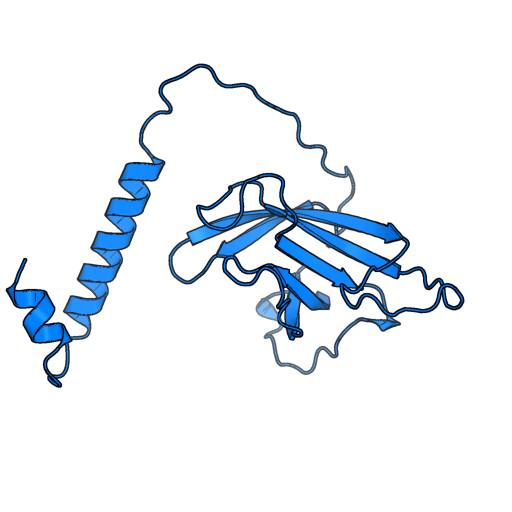LY A C 1
ATOM 848 O O . GLY A 1 106 ? 10.542 2.073 -9.247 1.00 76.19 106 GLY A O 1
ATOM 849 N N . SER A 1 107 ? 9.993 4.208 -8.952 1.00 76.00 107 SER A N 1
ATOM 850 C CA . SER A 1 107 ? 9.750 4.540 -10.357 1.00 76.00 107 SER A CA 1
ATOM 851 C C . SER A 1 107 ? 10.342 5.914 -10.648 1.00 76.00 107 SER A C 1
ATOM 853 O O . SER A 1 107 ? 10.689 6.635 -9.714 1.00 76.00 107 SER A O 1
ATOM 855 N N . LEU A 1 108 ? 10.402 6.305 -11.924 1.00 73.69 108 LEU A N 1
ATOM 856 C CA . LEU A 1 108 ? 10.806 7.665 -12.322 1.00 73.69 108 LEU A CA 1
ATOM 857 C C . LEU A 1 108 ? 9.993 8.756 -11.612 1.00 73.69 108 LEU A C 1
ATOM 859 O O . LEU A 1 108 ? 10.458 9.871 -11.426 1.00 73.69 108 LEU A O 1
ATOM 863 N N . SER A 1 109 ? 8.771 8.403 -11.236 1.00 75.06 109 SER A N 1
ATOM 864 C CA . SER A 1 109 ? 7.721 9.312 -10.827 1.00 75.06 109 SER A CA 1
ATOM 865 C C . SER A 1 109 ? 7.607 9.378 -9.293 1.00 75.06 109 SER A C 1
ATOM 867 O O . SER A 1 109 ? 7.481 10.450 -8.704 1.00 75.06 109 SER A O 1
ATOM 869 N N . VAL A 1 110 ? 7.757 8.229 -8.627 1.00 79.44 110 VAL A N 1
ATOM 870 C CA . VAL A 1 110 ? 7.832 8.116 -7.167 1.00 79.44 110 VAL A CA 1
ATOM 871 C C . VAL A 1 110 ? 9.012 7.222 -6.766 1.00 79.44 110 VAL A C 1
ATOM 873 O O . VAL A 1 110 ? 8.995 6.031 -7.105 1.00 79.44 110 VAL A O 1
ATOM 876 N N . PRO A 1 111 ? 10.017 7.752 -6.038 1.00 84.81 111 PRO A N 1
ATOM 877 C CA . PRO A 1 111 ? 11.155 6.978 -5.544 1.00 84.81 111 PRO A CA 1
ATOM 878 C C . PRO A 1 111 ? 10.775 5.873 -4.552 1.00 84.81 111 PRO A C 1
ATOM 880 O O . PRO A 1 111 ? 9.732 5.921 -3.898 1.00 84.81 111 PRO A O 1
ATOM 883 N N . ALA A 1 112 ? 11.669 4.895 -4.392 1.00 88.38 112 ALA A N 1
ATOM 884 C CA . ALA A 1 112 ? 11.545 3.895 -3.337 1.00 88.38 112 ALA A CA 1
ATOM 885 C C . ALA A 1 112 ? 11.577 4.555 -1.943 1.00 88.38 112 ALA A C 1
ATOM 887 O O . ALA A 1 112 ? 12.255 5.559 -1.729 1.00 88.38 112 ALA A O 1
ATOM 888 N N . GLY A 1 113 ? 10.840 3.987 -0.993 1.00 89.12 113 GLY A N 1
ATOM 889 C CA . GLY A 1 113 ? 10.689 4.489 0.373 1.00 89.12 113 GLY A CA 1
ATOM 890 C C . GLY A 1 113 ? 9.615 5.567 0.546 1.00 89.12 113 GLY A C 1
ATOM 891 O O . GLY A 1 113 ? 9.296 5.914 1.680 1.00 89.12 113 GLY A O 1
ATOM 892 N N . GLN A 1 114 ? 9.025 6.073 -0.539 1.00 89.12 114 GLN A N 1
ATOM 893 C CA . GLN A 1 114 ? 7.975 7.090 -0.474 1.00 89.12 114 GLN A CA 1
ATOM 894 C C . GLN A 1 114 ? 6.587 6.471 -0.302 1.00 89.12 114 GLN A C 1
ATOM 896 O O . GLN A 1 114 ? 6.299 5.399 -0.840 1.00 89.12 114 GLN A O 1
ATOM 901 N N . VAL A 1 115 ? 5.713 7.174 0.423 1.00 88.31 115 VAL A N 1
ATOM 902 C CA . VAL A 1 115 ? 4.295 6.811 0.545 1.00 88.31 115 VAL A CA 1
ATOM 903 C C . VAL A 1 115 ? 3.577 7.166 -0.757 1.00 88.31 115 VAL A C 1
ATOM 905 O O . VAL A 1 115 ? 3.566 8.327 -1.165 1.00 88.31 115 VAL A O 1
ATOM 908 N N . VAL A 1 116 ? 2.979 6.163 -1.402 1.00 86.25 116 VAL A N 1
ATOM 909 C CA . VAL A 1 116 ? 2.232 6.312 -2.664 1.00 86.25 116 VAL A CA 1
ATOM 910 C C . VAL A 1 116 ? 0.731 6.383 -2.464 1.00 86.25 116 VAL A C 1
ATOM 912 O O . VAL A 1 116 ? 0.044 6.992 -3.276 1.00 86.25 116 VAL A O 1
ATOM 915 N N . PHE A 1 117 ? 0.205 5.792 -1.393 1.00 86.81 117 PHE A N 1
ATOM 916 C CA . PHE A 1 117 ? -1.190 5.977 -1.021 1.00 86.81 117 PHE A CA 1
ATOM 917 C C . PHE A 1 117 ? -1.403 5.845 0.481 1.00 86.81 117 PHE A C 1
ATOM 919 O O . PHE A 1 117 ? -0.615 5.218 1.195 1.00 86.81 117 PHE A O 1
ATOM 926 N N . ARG A 1 118 ? -2.512 6.423 0.938 1.00 89.81 118 ARG A N 1
ATOM 927 C CA . ARG A 1 118 ? -3.048 6.276 2.286 1.00 89.81 118 ARG A CA 1
ATOM 928 C C . ARG A 1 118 ? -4.533 5.943 2.235 1.00 89.81 118 ARG A C 1
ATOM 930 O O . ARG A 1 118 ? -5.216 6.376 1.315 1.00 89.81 118 ARG A O 1
ATOM 937 N N . ALA A 1 119 ? -5.058 5.227 3.221 1.00 91.19 119 ALA A N 1
ATOM 938 C CA . ALA A 1 119 ? -6.502 5.017 3.352 1.00 91.19 119 ALA A CA 1
ATOM 939 C C . ALA A 1 11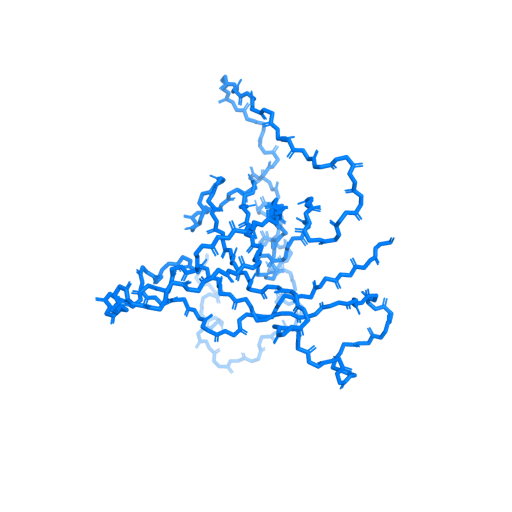9 ? -6.915 4.980 4.824 1.00 91.19 119 ALA A C 1
ATOM 941 O O . ALA A 1 119 ? -6.292 4.271 5.612 1.00 91.19 119 ALA A O 1
ATOM 942 N N . LYS A 1 120 ? -7.974 5.712 5.190 1.00 92.50 120 LYS A N 1
ATOM 943 C CA . LYS A 1 120 ? -8.621 5.572 6.505 1.00 92.50 120 LYS A CA 1
ATOM 944 C C . LYS A 1 120 ? -9.303 4.197 6.550 1.00 92.50 120 LYS A C 1
ATOM 946 O O . LYS A 1 120 ? -10.052 3.859 5.635 1.00 92.50 120 LYS A O 1
ATOM 951 N N . VAL A 1 121 ? -9.060 3.412 7.599 1.00 92.00 121 VAL A N 1
ATOM 952 C CA . VAL A 1 121 ? -9.579 2.038 7.744 1.00 92.00 121 VAL A CA 1
ATOM 953 C C . VAL A 1 121 ? -10.462 1.893 8.989 1.00 92.00 121 VAL A C 1
ATOM 955 O O . VAL A 1 121 ? -10.735 2.869 9.691 1.00 92.00 121 VAL A O 1
ATOM 958 N N . GLY A 1 122 ? -10.994 0.693 9.225 1.00 90.44 122 GLY A N 1
ATOM 959 C CA . GLY A 1 122 ? -11.937 0.404 10.309 1.00 90.44 122 GLY A CA 1
ATOM 960 C C . GLY A 1 122 ? -13.409 0.518 9.894 1.00 90.44 122 GLY A C 1
ATOM 961 O O . GLY A 1 122 ? -13.741 1.041 8.830 1.00 90.44 122 GLY A O 1
ATOM 962 N N . LYS A 1 123 ? -14.313 0.015 10.745 1.00 89.25 123 LYS A N 1
ATOM 963 C CA . LYS A 1 123 ? -15.740 -0.191 10.412 1.00 89.25 123 LYS A CA 1
ATOM 964 C C . LYS A 1 123 ? -16.440 1.057 9.861 1.00 89.25 123 LYS A C 1
ATOM 966 O O . LYS A 1 123 ? -17.213 0.947 8.919 1.00 89.25 123 LYS A O 1
ATOM 971 N N . LYS A 1 124 ? -16.142 2.241 10.411 1.00 90.06 124 LYS A N 1
ATOM 972 C CA . LYS A 1 124 ? -16.752 3.518 9.988 1.00 90.06 124 LYS A CA 1
ATOM 973 C C . LYS A 1 124 ? -16.331 3.980 8.587 1.00 90.06 124 LYS A C 1
ATOM 975 O O . LYS A 1 124 ? -17.053 4.741 7.960 1.00 90.06 124 LYS A O 1
ATOM 980 N N . ASN A 1 125 ? -15.167 3.530 8.117 1.00 89.56 125 ASN A N 1
ATOM 981 C CA . ASN A 1 125 ? -14.585 3.927 6.833 1.00 89.56 125 ASN A CA 1
ATOM 982 C C . ASN A 1 125 ? -14.744 2.840 5.757 1.00 89.56 125 ASN A C 1
ATOM 984 O O . ASN A 1 125 ? -14.364 3.055 4.605 1.00 89.56 125 ASN A O 1
ATOM 988 N N . GLN A 1 126 ? -15.263 1.664 6.129 1.00 90.00 126 GLN A N 1
ATOM 989 C CA . GLN A 1 126 ? -15.432 0.539 5.221 1.00 90.00 126 GLN A CA 1
ATOM 990 C C . GLN A 1 126 ? -16.550 0.831 4.221 1.00 90.00 126 GLN A C 1
ATOM 992 O O . GLN A 1 126 ? -17.669 1.194 4.584 1.00 90.00 126 GLN A O 1
ATOM 997 N N . LEU A 1 127 ? -16.240 0.655 2.943 1.00 88.12 127 LEU A N 1
ATOM 998 C CA . LEU A 1 127 ? -17.181 0.863 1.858 1.00 88.12 127 LEU A CA 1
ATOM 999 C C . LEU A 1 127 ? -18.040 -0.388 1.630 1.00 88.12 127 LEU A C 1
ATOM 1001 O O . LEU A 1 127 ? -17.557 -1.509 1.808 1.00 88.12 127 LEU A O 1
ATOM 1005 N N . PRO A 1 128 ? -19.298 -0.226 1.179 1.00 84.62 128 PRO A N 1
ATOM 1006 C CA . PRO A 1 128 ? -20.187 -1.352 0.925 1.00 84.62 128 PRO A CA 1
ATOM 1007 C C . PRO A 1 128 ? -19.630 -2.358 -0.094 1.00 84.62 128 PRO A C 1
ATOM 1009 O O . PRO A 1 128 ? -19.185 -1.998 -1.191 1.00 84.62 128 PRO A O 1
ATOM 1012 N N . HIS A 1 129 ? -19.755 -3.643 0.233 1.00 72.19 129 HIS A N 1
ATOM 1013 C CA . HIS A 1 129 ? -19.464 -4.762 -0.660 1.00 72.19 129 HIS A CA 1
ATOM 1014 C C . HIS A 1 129 ? -20.718 -5.100 -1.494 1.00 72.19 129 HIS A C 1
ATOM 1016 O O . HIS A 1 129 ? -21.412 -6.075 -1.241 1.00 72.19 129 HIS A O 1
ATOM 1022 N N . LYS A 1 130 ? -21.106 -4.228 -2.438 1.00 64.94 130 LYS A N 1
ATOM 1023 C CA . LYS A 1 130 ? -22.359 -4.368 -3.223 1.00 64.94 130 LYS A CA 1
ATOM 1024 C C . LYS A 1 130 ? -22.205 -5.210 -4.503 1.00 64.94 130 LYS A C 1
ATOM 1026 O O . LYS A 1 130 ? -22.660 -4.783 -5.557 1.00 64.94 130 LYS A O 1
ATOM 1031 N N . GLY A 1 131 ? -21.506 -6.347 -4.451 1.00 63.78 131 GLY A N 1
ATOM 1032 C CA . GLY A 1 131 ? -21.326 -7.221 -5.628 1.00 63.78 131 GLY A CA 1
ATOM 1033 C C . GLY A 1 131 ? -20.568 -6.575 -6.799 1.00 63.78 131 GLY A C 1
ATOM 1034 O O . GLY A 1 131 ? -20.663 -7.030 -7.931 1.00 63.78 131 GLY A O 1
ATOM 1035 N N . ILE A 1 132 ? -19.837 -5.485 -6.534 1.00 74.69 132 ILE A N 1
ATOM 1036 C CA . ILE A 1 132 ? -19.012 -4.788 -7.534 1.00 74.69 132 ILE A CA 1
ATOM 1037 C C . ILE A 1 132 ? -17.786 -5.634 -7.894 1.00 74.69 132 ILE A C 1
ATOM 1039 O O . ILE A 1 132 ? -17.293 -5.560 -9.015 1.00 74.69 132 ILE A O 1
ATOM 1043 N N . ILE A 1 133 ? -17.288 -6.410 -6.929 1.00 75.88 133 ILE A N 1
ATOM 1044 C CA . ILE A 1 133 ? -16.139 -7.292 -7.097 1.00 75.88 133 ILE A CA 1
ATOM 1045 C C . ILE A 1 133 ? -16.636 -8.724 -6.898 1.00 75.88 133 ILE A C 1
ATOM 1047 O O . ILE A 1 133 ? -17.272 -8.982 -5.871 1.00 75.88 133 ILE A O 1
ATOM 1051 N N . PRO A 1 134 ? -16.387 -9.620 -7.865 1.00 80.75 134 PRO A N 1
ATOM 1052 C CA . PRO A 1 134 ? -16.742 -11.026 -7.736 1.00 80.75 134 PRO A CA 1
ATOM 1053 C C . PRO A 1 134 ? -16.091 -11.688 -6.513 1.00 80.75 134 PRO A C 1
ATOM 1055 O O . PRO A 1 134 ? -14.963 -11.355 -6.141 1.00 80.75 134 PRO A O 1
ATOM 1058 N N . GLU A 1 135 ? -16.808 -12.613 -5.874 1.00 76.69 135 GLU A N 1
ATOM 1059 C CA . GLU A 1 135 ? -16.361 -13.261 -4.632 1.00 76.69 135 GLU A CA 1
ATOM 1060 C C . GLU A 1 135 ? -15.087 -14.090 -4.832 1.00 76.69 135 GLU A C 1
ATOM 1062 O O . GLU A 1 135 ? -14.289 -14.205 -3.904 1.00 76.69 135 GLU A O 1
ATOM 1067 N N . GLU A 1 136 ? -14.828 -14.583 -6.049 1.00 81.75 136 GLU A N 1
ATOM 1068 C CA . GLU A 1 136 ? -13.601 -15.310 -6.389 1.00 81.75 136 GLU A CA 1
ATOM 1069 C C . GLU A 1 136 ? -12.312 -14.498 -6.187 1.00 81.75 136 GLU A C 1
ATOM 1071 O O . GLU A 1 136 ? -11.235 -15.081 -6.081 1.00 81.75 136 GLU A O 1
ATOM 1076 N N . PHE A 1 137 ? -12.397 -13.166 -6.102 1.00 77.19 137 PHE A N 1
ATOM 1077 C CA . PHE A 1 137 ? -11.244 -12.316 -5.795 1.00 77.19 137 PHE A CA 1
ATOM 1078 C C . PHE A 1 137 ? -10.939 -12.220 -4.294 1.00 77.19 137 PHE A C 1
ATOM 1080 O O . PHE A 1 137 ? -9.966 -11.563 -3.923 1.00 77.19 137 PHE A O 1
ATOM 1087 N N . GLY A 1 138 ? -11.762 -12.831 -3.432 1.00 80.38 138 GLY A N 1
ATOM 1088 C CA . GLY A 1 138 ? -11.512 -12.939 -1.993 1.00 80.38 138 GLY A CA 1
ATOM 1089 C C . GLY A 1 138 ? -11.469 -11.600 -1.256 1.00 80.38 138 GLY A C 1
ATOM 1090 O O . GLY A 1 138 ? -10.830 -11.501 -0.213 1.00 80.38 138 GLY A O 1
ATOM 1091 N N . VAL A 1 139 ? -12.086 -10.542 -1.799 1.00 83.75 139 VAL A N 1
ATOM 1092 C CA . VAL A 1 139 ? -12.044 -9.204 -1.192 1.00 83.75 139 VAL A CA 1
ATOM 1093 C C . VAL A 1 139 ? -12.825 -9.196 0.122 1.00 83.75 139 VAL A C 1
ATOM 1095 O O . VAL A 1 139 ? -14.042 -9.352 0.141 1.00 83.75 139 VAL A O 1
ATOM 1098 N N . VAL A 1 140 ? -12.121 -8.949 1.225 1.00 82.38 140 VAL A N 1
ATOM 1099 C CA . VAL A 1 140 ? -12.674 -8.925 2.587 1.00 82.38 140 VAL A CA 1
ATOM 1100 C C . VAL A 1 140 ? -13.016 -7.514 3.060 1.00 82.38 140 VAL A C 1
ATOM 1102 O O . VAL A 1 140 ? -13.898 -7.326 3.902 1.00 82.38 140 VAL A O 1
ATOM 1105 N N . ALA A 1 141 ? -12.359 -6.488 2.508 1.00 86.56 141 ALA A N 1
ATOM 1106 C CA . ALA A 1 141 ? -12.629 -5.101 2.866 1.00 86.56 141 ALA A CA 1
ATOM 1107 C C . ALA A 1 141 ? -12.277 -4.110 1.752 1.00 86.56 141 ALA A C 1
ATOM 1109 O O . ALA A 1 141 ? -11.390 -4.340 0.930 1.00 86.56 141 ALA A O 1
ATOM 1110 N N . ARG A 1 142 ? -12.985 -2.973 1.744 1.00 87.62 142 ARG A N 1
ATOM 1111 C CA . ARG A 1 142 ? -12.820 -1.901 0.758 1.00 87.62 142 ARG A CA 1
ATOM 1112 C C . ARG A 1 142 ? -12.795 -0.551 1.449 1.00 87.62 142 ARG A C 1
ATOM 1114 O O . ARG A 1 142 ? -13.665 -0.277 2.275 1.00 87.62 142 ARG A O 1
ATOM 1121 N N . TYR A 1 143 ? -11.846 0.297 1.077 1.00 89.75 143 TYR A N 1
ATOM 1122 C CA . TYR A 1 143 ? -11.672 1.614 1.686 1.00 89.75 143 TYR A CA 1
ATOM 1123 C C . TYR A 1 143 ? -11.354 2.674 0.640 1.00 89.75 143 TYR A C 1
ATOM 1125 O O . TYR A 1 143 ? -10.734 2.388 -0.390 1.00 89.75 143 TYR A O 1
ATOM 1133 N N . LYS A 1 144 ? -11.768 3.914 0.922 1.00 87.94 144 LYS A N 1
ATOM 1134 C CA . LYS A 1 144 ? -11.383 5.080 0.124 1.00 87.94 144 LYS A CA 1
ATOM 1135 C C . LYS A 1 144 ? -9.920 5.413 0.405 1.00 87.94 144 LYS A C 1
ATOM 1137 O O . LYS A 1 144 ? -9.557 5.783 1.520 1.00 87.94 144 LYS A O 1
ATOM 1142 N N . GLY A 1 145 ? -9.099 5.262 -0.621 1.00 86.38 145 GLY A N 1
ATOM 1143 C CA . GLY A 1 145 ? -7.709 5.668 -0.655 1.00 86.38 145 GLY A CA 1
ATOM 1144 C C . GLY A 1 145 ? -7.524 7.072 -1.228 1.00 86.38 145 GLY A C 1
ATOM 1145 O O . GLY A 1 145 ? -8.311 7.559 -2.045 1.00 86.38 145 GLY A O 1
ATOM 1146 N N . GLN A 1 146 ? -6.437 7.694 -0.797 1.00 83.88 146 GLN A N 1
ATOM 1147 C CA . GLN A 1 146 ? -5.851 8.908 -1.343 1.00 83.88 146 GLN A CA 1
ATOM 1148 C C . GLN A 1 146 ? -4.444 8.552 -1.816 1.00 83.88 146 GLN A C 1
ATOM 1150 O O . GLN A 1 146 ? -3.605 8.135 -1.017 1.00 83.88 146 GLN A O 1
ATOM 1155 N N . GLY A 1 147 ? -4.206 8.647 -3.119 1.00 76.69 147 GLY A N 1
ATOM 1156 C CA . GLY A 1 147 ? -2.916 8.332 -3.729 1.00 76.69 147 GLY A CA 1
ATOM 1157 C C . GLY A 1 147 ? -2.175 9.583 -4.158 1.00 76.69 147 GLY A C 1
ATOM 1158 O O . GLY A 1 147 ? -2.788 10.611 -4.431 1.00 76.69 147 GLY A O 1
ATOM 1159 N N . ARG A 1 148 ? -0.856 9.466 -4.254 1.00 69.06 148 ARG A N 1
ATOM 1160 C CA . ARG A 1 148 ? 0.026 10.461 -4.849 1.00 69.06 148 ARG A CA 1
ATOM 1161 C C . ARG A 1 148 ? 0.420 9.964 -6.235 1.00 69.06 148 ARG A C 1
ATOM 1163 O O . ARG A 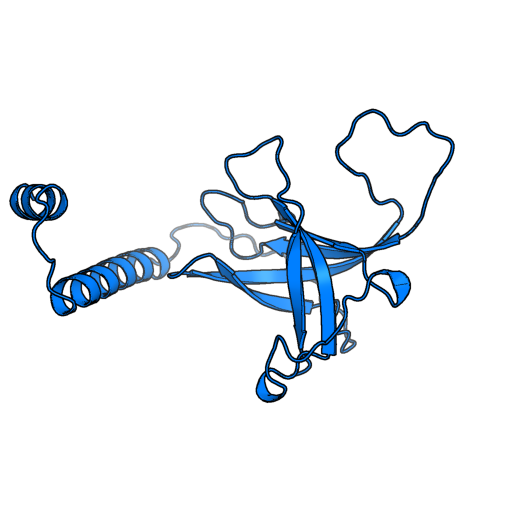1 148 ? 1.184 9.007 -6.352 1.00 69.06 148 ARG A O 1
ATOM 1170 N N . PHE A 1 149 ? -0.101 10.600 -7.279 1.00 58.00 149 PHE A N 1
ATOM 1171 C CA . PHE A 1 149 ? 0.442 10.429 -8.624 1.00 58.00 149 PHE A CA 1
ATOM 1172 C C . PHE A 1 149 ? 1.594 11.413 -8.813 1.00 58.00 149 PHE A C 1
ATOM 1174 O O . PHE A 1 149 ? 1.563 12.539 -8.314 1.00 58.00 149 PHE A O 1
ATOM 1181 N N . ALA A 1 150 ? 2.639 10.970 -9.501 1.00 47.75 150 ALA A N 1
ATOM 1182 C CA . ALA A 1 150 ? 3.650 11.895 -9.974 1.00 47.75 150 ALA A CA 1
ATOM 1183 C C . ALA A 1 150 ? 3.028 12.852 -10.992 1.00 47.75 150 ALA A C 1
ATOM 1185 O O . ALA A 1 150 ? 2.170 12.444 -11.770 1.00 47.75 150 ALA A O 1
ATOM 1186 N N . ASP A 1 151 ? 3.474 14.101 -10.946 1.00 41.66 151 ASP A N 1
ATOM 1187 C CA . ASP A 1 151 ? 3.010 15.259 -11.725 1.00 41.66 151 ASP A CA 1
ATOM 1188 C C . ASP A 1 151 ? 1.816 16.035 -11.169 1.00 41.66 151 ASP A C 1
ATOM 1190 O O . ASP A 1 151 ? 1.319 16.957 -11.814 1.00 41.66 151 ASP A O 1
ATOM 1194 N N . THR A 1 152 ? 1.393 15.791 -9.930 1.00 40.41 152 THR A N 1
ATOM 1195 C CA . THR A 1 152 ? 0.571 16.795 -9.245 1.00 40.41 152 THR A CA 1
ATOM 1196 C C . THR A 1 152 ? 1.017 16.955 -7.809 1.00 40.41 152 THR A C 1
ATOM 1198 O O . THR A 1 152 ? 0.523 16.311 -6.891 1.00 40.41 152 THR A O 1
ATOM 1201 N N . GLU A 1 153 ? 1.945 17.890 -7.608 1.00 39.47 153 GLU A N 1
ATOM 1202 C CA . GLU A 1 153 ? 2.365 18.375 -6.290 1.00 39.47 153 GLU A CA 1
ATOM 1203 C C . GLU A 1 153 ? 1.202 18.992 -5.482 1.00 39.47 153 GLU A C 1
ATOM 1205 O O . GLU A 1 153 ? 1.405 19.446 -4.364 1.00 39.47 153 GLU A O 1
ATOM 1210 N N . ASN A 1 154 ? -0.033 18.991 -6.005 1.00 39.09 154 ASN A N 1
ATOM 1211 C CA . ASN A 1 154 ? -1.180 19.558 -5.309 1.00 39.09 154 ASN A CA 1
ATOM 1212 C C . ASN A 1 154 ? -2.552 18.929 -5.624 1.00 39.09 154 ASN A C 1
ATOM 1214 O O . ASN A 1 154 ? -3.576 19.541 -5.333 1.00 39.09 154 ASN A O 1
ATOM 1218 N N . GLN A 1 155 ? -2.617 17.729 -6.216 1.00 41.25 155 GLN A N 1
ATOM 1219 C CA . GLN A 1 155 ? -3.893 17.011 -6.359 1.00 41.25 155 GLN A CA 1
ATOM 1220 C C . GLN A 1 155 ? -3.718 15.551 -5.950 1.00 41.25 155 GLN A C 1
ATOM 1222 O O . GLN A 1 155 ? -3.242 14.722 -6.720 1.00 41.25 155 GLN A O 1
ATOM 1227 N N . ASN A 1 156 ? -4.129 15.234 -4.723 1.00 46.97 156 ASN A N 1
ATOM 1228 C CA . ASN A 1 156 ? -4.480 13.863 -4.375 1.00 46.97 156 ASN A CA 1
ATOM 1229 C C . ASN A 1 156 ? -5.829 13.587 -5.048 1.00 46.97 156 ASN A C 1
ATOM 1231 O O . ASN A 1 156 ? -6.807 14.236 -4.670 1.00 46.97 156 ASN A O 1
ATOM 1235 N N . PRO A 1 157 ? -5.945 12.679 -6.032 1.00 46.56 157 PRO A N 1
ATOM 1236 C CA . PRO A 1 157 ? -7.258 12.274 -6.494 1.00 46.56 157 PRO A CA 1
ATOM 1237 C C . PRO A 1 157 ? -7.994 11.619 -5.330 1.00 46.56 157 PRO A C 1
ATOM 1239 O O . PRO A 1 157 ? -7.648 10.529 -4.860 1.00 46.56 157 PRO A O 1
ATOM 1242 N N . ASP A 1 158 ? -9.024 12.305 -4.857 1.00 46.25 158 ASP A N 1
ATOM 1243 C CA . ASP A 1 158 ? -10.018 11.709 -3.993 1.00 46.25 158 ASP A CA 1
ATOM 1244 C C . ASP A 1 158 ? -10.713 10.585 -4.760 1.00 46.25 158 ASP A C 1
ATOM 1246 O O . ASP A 1 158 ? -11.373 10.825 -5.768 1.00 46.25 158 ASP A O 1
ATOM 1250 N N . GLY A 1 159 ? -10.601 9.349 -4.267 1.00 51.81 159 GLY A N 1
ATOM 1251 C CA . GLY A 1 159 ? -11.395 8.235 -4.795 1.00 51.81 159 GLY A CA 1
ATOM 1252 C C . GLY A 1 159 ? -10.624 7.050 -5.362 1.00 51.81 159 GLY A C 1
ATOM 1253 O O . GLY A 1 159 ? -11.226 6.242 -6.068 1.00 51.81 159 GLY A O 1
ATOM 1254 N N . LEU A 1 160 ? -9.342 6.872 -5.030 1.00 59.28 160 LEU A N 1
ATOM 1255 C CA . LEU A 1 160 ? -8.705 5.573 -5.253 1.00 59.28 160 LEU A CA 1
ATOM 1256 C C . LEU A 1 160 ? -9.396 4.511 -4.392 1.00 59.28 160 LEU A C 1
ATOM 1258 O O . LEU A 1 160 ? -9.680 4.737 -3.219 1.00 59.28 160 LEU A O 1
ATOM 1262 N N . MET A 1 161 ? -9.701 3.353 -4.973 1.00 65.81 161 MET A N 1
ATOM 1263 C CA . MET A 1 161 ? -10.276 2.225 -4.242 1.00 65.81 161 MET A CA 1
ATOM 1264 C C . MET A 1 161 ? -9.179 1.246 -3.879 1.00 65.81 161 MET A C 1
ATOM 1266 O O . MET A 1 161 ? -8.479 0.751 -4.758 1.00 65.81 161 MET A O 1
ATOM 1270 N N . VAL A 1 162 ? -9.060 0.954 -2.586 1.00 68.31 162 VAL A N 1
ATOM 1271 C CA . VAL A 1 162 ? -8.170 -0.093 -2.092 1.00 68.31 162 VAL A CA 1
ATOM 1272 C C . VAL A 1 162 ? -9.034 -1.264 -1.660 1.00 68.31 162 VAL A C 1
ATOM 1274 O O . VAL A 1 162 ? -9.924 -1.107 -0.819 1.00 68.31 162 VAL A O 1
ATOM 1277 N N . ASN A 1 163 ? -8.786 -2.414 -2.276 1.00 74.56 163 ASN A N 1
ATOM 1278 C CA . ASN A 1 163 ? -9.431 -3.672 -1.939 1.00 74.56 163 ASN A CA 1
ATOM 1279 C C . ASN A 1 163 ? -8.390 -4.546 -1.243 1.00 74.56 163 ASN A C 1
ATOM 1281 O O . ASN A 1 163 ? -7.292 -4.723 -1.769 1.00 74.56 163 ASN A O 1
ATOM 1285 N N . PHE A 1 164 ? -8.740 -5.059 -0.073 1.00 72.62 164 PHE A N 1
ATOM 1286 C CA . PHE A 1 164 ? -7.938 -6.037 0.648 1.00 72.62 164 PHE A CA 1
ATOM 1287 C C . PHE A 1 164 ? -8.578 -7.399 0.467 1.00 72.62 164 PHE A C 1
ATOM 1289 O O . PHE A 1 164 ? -9.796 -7.518 0.618 1.00 72.62 164 PHE A O 1
ATOM 1296 N N . SER A 1 165 ? -7.768 -8.395 0.145 1.00 60.19 165 SER A N 1
ATOM 1297 C CA . SER A 1 165 ? -8.189 -9.780 -0.023 1.00 60.19 165 SER A CA 1
ATOM 1298 C C . SER A 1 165 ? -7.356 -10.688 0.868 1.00 60.19 165 SER A C 1
ATOM 1300 O O . SER A 1 165 ? -6.156 -10.459 1.022 1.00 60.19 165 SER A O 1
ATOM 1302 N N . ASP A 1 166 ? -8.003 -11.696 1.447 1.00 56.47 166 ASP A N 1
ATOM 1303 C CA . ASP A 1 166 ? -7.301 -12.768 2.150 1.00 56.47 166 ASP A CA 1
ATOM 1304 C C . ASP A 1 166 ? -6.789 -13.786 1.120 1.00 56.47 166 ASP A C 1
ATOM 1306 O O . ASP A 1 166 ? -7.503 -14.152 0.183 1.00 56.47 166 ASP A O 1
ATOM 1310 N N . SER A 1 167 ? -5.525 -14.186 1.272 1.00 50.38 167 SER A N 1
ATOM 1311 C CA . SER A 1 167 ? -4.844 -15.205 0.459 1.00 50.38 167 SER A CA 1
ATOM 1312 C C . SER A 1 167 ? -5.101 -16.619 0.961 1.00 50.38 167 SER A C 1
ATOM 1314 O O . SER A 1 167 ? -4.912 -16.809 2.186 1.00 50.38 167 SER A O 1
#

Organism: NCBI:txid325984

Sequence (167 aa):
MSDLAKVLLSKEKIPLKVLKDIGELISSAIRQDQNKPFSGMMSFNRIELPSYADPLSGLYIGAHGIYASEILHLKRKFGQWQENDGSQRHDDLEFYEYVEALKLTGSLSVPAGQVVFRAKVGKKNQLPHKGIIPEEFGVVARYKGQGRFADTENQNPDGLMVNFSDS

InterPro domains:
  IPR044680 Protein EXECUTER 1/2 [PTHR33917] (1-157)

Foldseek 3Di:
DPPVVVVVVDPDDDDPVVVVVVLVVVLVVVVVVVPDPDDDDDDDDDDDFDPDPDLQFAWDWDDPPDRDIWIKTKDWDKAFDDDVPPDDDPPDRDIFTKIWIFTCPADPQGGGRDTFKMWGDDDVFWDDPPVPDPCVQQFPTKGFMFGDTGPDPPDRPGGDIDTGGDD

Secondary structure (DSSP, 8-state):
-HHHHHHHHS-S---HHHHHHHHHHHHHHHHHHHTSPP-S----------SS--TTSEEEEEEETTTEEEEEEEEEEEEE---S-TT--TT---EEEEEEEEESS--SSS-TTSEEEEEE-SGGGBPP--SSS-GGG-EEEEEEEEE--TT-TT---EEEEEEEE--

Radius of gyration: 20.52 Å; chains: 1; bounding box: 51×41×59 Å